Protein AF-A0A392W2I9-F1 (afdb_monomer_lite)

Foldseek 3Di:
DPPDQDADADDDDPVSVVVNVVVLVVVCVVVVDDPVRSVVSVLVRYHHPRVVVVD

Structure (mmCIF, N/CA/C/O backbone):
data_AF-A0A392W2I9-F1
#
_entry.id   AF-A0A392W2I9-F1
#
loop_
_atom_site.group_PDB
_atom_site.id
_atom_site.type_symbol
_atom_site.label_atom_id
_atom_site.label_alt_id
_atom_site.label_comp_id
_atom_site.label_asym_id
_atom_site.label_entity_id
_atom_site.label_seq_id
_atom_site.pdbx_PDB_ins_code
_atom_site.Cartn_x
_atom_site.Cartn_y
_atom_site.Cartn_z
_atom_site.occupancy
_atom_site.B_iso_or_equiv
_atom_site.auth_seq_id
_atom_site.auth_comp_id
_atom_site.auth_asym_id
_atom_site.auth_atom_id
_atom_site.pdbx_PDB_model_num
ATOM 1 N N . MET A 1 1 ? -20.681 -9.286 -4.524 1.00 41.34 1 MET A N 1
ATOM 2 C CA . MET A 1 1 ? -19.665 -8.867 -5.513 1.00 41.34 1 MET A CA 1
ATOM 3 C C . MET A 1 1 ? -18.313 -9.362 -5.023 1.00 41.34 1 MET A C 1
ATOM 5 O O . MET A 1 1 ? -17.976 -9.094 -3.879 1.00 41.34 1 MET A O 1
ATOM 9 N N . LYS A 1 2 ? -17.583 -10.163 -5.809 1.00 41.62 2 LYS A N 1
ATOM 10 C CA . LYS A 1 2 ? -16.213 -10.568 -5.457 1.00 41.62 2 LYS A CA 1
ATOM 11 C C . LYS A 1 2 ? -15.272 -9.469 -5.946 1.00 41.62 2 LYS A C 1
ATOM 13 O O . LYS A 1 2 ? -14.811 -9.538 -7.081 1.00 41.62 2 LYS A O 1
ATOM 18 N N . HIS A 1 3 ? -15.026 -8.451 -5.125 1.00 53.56 3 HIS A N 1
ATOM 19 C CA . HIS A 1 3 ? -13.886 -7.571 -5.363 1.00 53.56 3 HIS A CA 1
ATOM 20 C C . HIS A 1 3 ? -12.637 -8.413 -5.106 1.00 53.56 3 HIS A C 1
ATOM 22 O O . HIS A 1 3 ? -12.351 -8.792 -3.972 1.00 53.56 3 HIS A O 1
ATOM 28 N N . LYS A 1 4 ? -11.958 -8.834 -6.179 1.00 55.50 4 LYS A N 1
ATOM 29 C CA . LYS A 1 4 ? -10.609 -9.384 -6.035 1.00 55.50 4 LYS A CA 1
ATOM 30 C C . LYS A 1 4 ? -9.752 -8.261 -5.441 1.00 55.50 4 LYS A C 1
ATOM 32 O O . LYS A 1 4 ? -9.838 -7.154 -5.965 1.00 55.50 4 LYS A O 1
ATOM 37 N N . PRO A 1 5 ? -8.963 -8.517 -4.387 1.00 64.69 5 PRO A N 1
ATOM 38 C CA . PRO A 1 5 ? -8.066 -7.500 -3.861 1.00 64.69 5 PRO A CA 1
ATOM 39 C C . PRO A 1 5 ? -7.119 -7.042 -4.970 1.00 64.69 5 PRO A C 1
ATOM 41 O O . PRO A 1 5 ? -6.528 -7.891 -5.650 1.00 64.69 5 PRO A O 1
ATOM 44 N N . THR A 1 6 ? -6.988 -5.731 -5.170 1.00 81.44 6 THR A N 1
ATOM 45 C CA . THR A 1 6 ? -6.012 -5.189 -6.114 1.00 81.44 6 THR A CA 1
ATOM 46 C C . THR A 1 6 ? -4.621 -5.444 -5.543 1.00 81.44 6 THR A C 1
ATOM 48 O O . THR A 1 6 ? -4.216 -4.835 -4.556 1.00 81.44 6 THR A O 1
ATOM 51 N N . LEU A 1 7 ? -3.906 -6.413 -6.114 1.00 91.31 7 LEU A N 1
ATOM 52 C CA . LEU A 1 7 ? -2.543 -6.728 -5.698 1.00 91.31 7 LEU A CA 1
ATOM 53 C C . LEU A 1 7 ? -1.578 -5.688 -6.261 1.00 91.31 7 LEU A C 1
ATOM 55 O O . LEU A 1 7 ? -1.712 -5.286 -7.417 1.00 91.31 7 LEU A O 1
ATOM 59 N N . PHE A 1 8 ? -0.574 -5.320 -5.471 1.00 93.88 8 PHE A N 1
ATOM 60 C CA . PHE A 1 8 ? 0.502 -4.439 -5.913 1.00 93.88 8 PHE A CA 1
ATOM 61 C C . PHE A 1 8 ? 1.848 -5.131 -5.750 1.00 93.88 8 PHE A C 1
ATOM 63 O O . PHE A 1 8 ? 2.237 -5.485 -4.640 1.00 93.88 8 PHE A O 1
ATOM 70 N N . THR A 1 9 ? 2.540 -5.359 -6.863 1.00 94.56 9 THR A N 1
ATOM 71 C CA . THR A 1 9 ? 3.838 -6.048 -6.894 1.00 94.56 9 THR A CA 1
ATOM 72 C C . THR A 1 9 ? 5.028 -5.093 -6.787 1.00 94.56 9 THR A C 1
ATOM 74 O O . THR A 1 9 ? 6.115 -5.538 -6.436 1.00 94.56 9 THR A O 1
ATOM 77 N N . GLY A 1 10 ? 4.836 -3.793 -7.045 1.00 91.50 10 GLY A N 1
ATOM 78 C CA . GLY A 1 10 ? 5.911 -2.794 -7.091 1.00 91.50 10 GLY A CA 1
ATOM 79 C C . GLY A 1 10 ? 6.307 -2.388 -8.516 1.00 91.50 10 GLY A C 1
ATOM 80 O O . GLY A 1 10 ? 5.465 -2.361 -9.419 1.00 91.50 10 GLY A O 1
ATOM 81 N N . GLY A 1 11 ? 7.586 -2.057 -8.708 1.00 91.62 11 GLY A N 1
ATOM 82 C CA . GLY A 1 11 ? 8.174 -1.646 -9.982 1.00 91.62 11 GLY A CA 1
ATOM 83 C C . GLY A 1 11 ? 8.037 -0.161 -10.344 1.00 91.62 11 GLY A C 1
ATOM 84 O O . GLY A 1 11 ? 7.309 0.621 -9.729 1.00 91.62 11 GLY A O 1
ATOM 85 N N . TYR A 1 12 ? 8.733 0.236 -11.414 1.00 89.38 12 TYR A N 1
ATOM 86 C CA . TYR A 1 12 ? 8.721 1.607 -11.938 1.00 89.38 12 TYR A CA 1
ATOM 87 C C . TYR A 1 12 ? 7.470 1.881 -12.792 1.00 89.38 12 TYR A C 1
ATOM 89 O O . TYR A 1 12 ? 7.533 2.044 -14.011 1.00 89.38 12 TYR A O 1
ATOM 97 N N . ASN A 1 13 ? 6.303 1.916 -12.146 1.00 90.62 13 ASN A N 1
ATOM 98 C CA . ASN A 1 13 ? 5.031 2.278 -12.774 1.00 90.62 13 ASN A CA 1
ATOM 99 C C . ASN A 1 13 ? 4.266 3.313 -11.926 1.00 90.62 13 ASN A C 1
ATOM 101 O O . ASN A 1 13 ? 3.325 2.954 -11.214 1.00 90.62 13 ASN A O 1
ATOM 105 N N . PRO A 1 14 ? 4.621 4.609 -12.021 1.00 92.38 14 PRO A N 1
ATOM 106 C CA . PRO A 1 14 ? 4.005 5.654 -11.202 1.00 92.38 14 PRO A CA 1
ATOM 107 C C . PRO A 1 14 ? 2.487 5.759 -11.387 1.00 92.38 14 PRO A C 1
ATOM 109 O O . PRO A 1 14 ? 1.754 5.913 -10.417 1.00 92.38 14 PRO A O 1
ATOM 112 N N . LYS A 1 15 ? 1.990 5.617 -12.625 1.00 93.31 15 LYS A N 1
ATOM 113 C CA . LYS A 1 15 ? 0.544 5.666 -12.910 1.00 93.31 15 LYS A CA 1
ATOM 114 C C . LYS A 1 15 ? -0.199 4.478 -12.301 1.00 93.31 15 LYS A C 1
ATOM 116 O O . LYS A 1 15 ? -1.295 4.647 -11.778 1.00 93.31 15 LYS A O 1
ATOM 121 N N . GLY A 1 16 ? 0.394 3.286 -12.372 1.00 91.88 16 GLY A N 1
ATOM 122 C CA . GLY A 1 16 ? -0.157 2.088 -11.742 1.00 91.88 16 GLY A CA 1
ATOM 123 C C . GLY A 1 16 ? -0.194 2.197 -10.221 1.00 91.88 16 GLY A C 1
ATOM 124 O O . GLY A 1 16 ? -1.195 1.822 -9.622 1.00 91.88 16 GLY A O 1
ATOM 125 N N . ALA A 1 17 ? 0.850 2.766 -9.614 1.00 93.31 17 ALA A N 1
ATOM 126 C CA . ALA A 1 17 ? 0.903 3.005 -8.175 1.00 93.31 17 ALA A CA 1
ATOM 127 C C . ALA A 1 17 ? -0.179 3.996 -7.715 1.00 93.31 17 ALA A C 1
ATOM 129 O O . ALA A 1 17 ? -0.901 3.696 -6.770 1.00 93.31 17 ALA A O 1
ATOM 130 N N . VAL A 1 18 ? -0.351 5.125 -8.418 1.00 94.62 18 VAL A N 1
ATOM 131 C CA . VAL A 1 18 ? -1.413 6.106 -8.111 1.00 94.62 18 VAL A CA 1
ATOM 132 C C . VAL A 1 18 ? -2.792 5.457 -8.187 1.00 94.62 18 VAL A C 1
ATOM 134 O O . VAL A 1 18 ? -3.551 5.522 -7.226 1.00 94.62 18 VAL A O 1
ATOM 137 N N . LYS A 1 19 ? -3.080 4.745 -9.282 1.00 93.31 19 LYS A N 1
ATOM 138 C CA . LYS A 1 19 ? -4.359 4.047 -9.446 1.00 93.31 19 LYS A CA 1
ATOM 139 C C . LYS A 1 19 ? -4.604 3.014 -8.339 1.00 93.31 19 LYS A C 1
ATOM 141 O O . LYS A 1 19 ? -5.729 2.861 -7.877 1.00 93.31 19 LYS A O 1
ATOM 146 N N . TRP A 1 20 ? -3.565 2.292 -7.924 1.00 93.88 20 TRP A N 1
ATOM 147 C CA . TRP A 1 20 ? -3.680 1.314 -6.846 1.00 93.88 20 TRP A CA 1
ATOM 148 C C . TRP A 1 20 ? -4.025 1.974 -5.504 1.00 93.88 20 TRP A C 1
ATOM 150 O O . TRP A 1 20 ? -4.88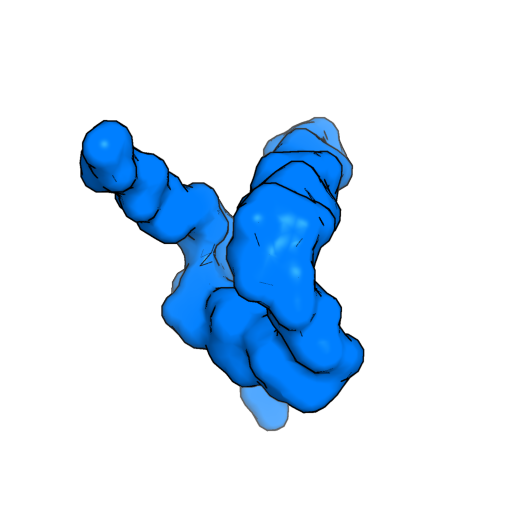3 1.463 -4.788 1.00 93.88 20 TRP A O 1
ATOM 160 N N . VAL A 1 21 ? -3.415 3.122 -5.185 1.00 93.56 21 VAL A N 1
ATOM 161 C CA . VAL A 1 21 ? -3.744 3.889 -3.971 1.00 93.56 21 VAL A CA 1
ATOM 162 C C . VAL A 1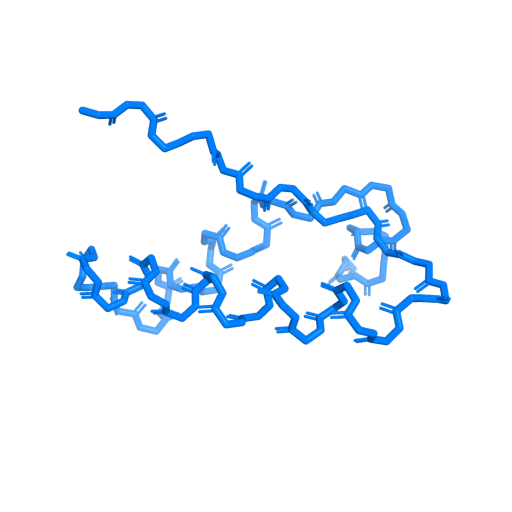 21 ? -5.199 4.363 -4.000 1.00 93.56 21 VAL A C 1
ATOM 164 O O . VAL A 1 21 ? -5.918 4.126 -3.034 1.00 93.56 21 VAL A O 1
ATOM 167 N N . GLU A 1 22 ? -5.659 4.938 -5.115 1.00 94.19 22 GLU A N 1
ATOM 168 C CA . GLU A 1 22 ? -7.051 5.395 -5.273 1.00 94.19 22 GLU A CA 1
ATOM 169 C C . GLU A 1 22 ? -8.061 4.248 -5.066 1.00 94.19 22 GLU A C 1
ATOM 171 O O . GLU A 1 22 ? -9.064 4.401 -4.369 1.00 94.19 22 GLU A O 1
ATOM 176 N N . GLU A 1 23 ? -7.790 3.063 -5.626 1.00 92.62 23 GLU A N 1
ATOM 177 C CA . GLU A 1 23 ? -8.644 1.886 -5.424 1.00 92.62 23 GLU A CA 1
ATOM 178 C C . GLU A 1 23 ? -8.658 1.419 -3.957 1.00 92.62 23 GLU A C 1
ATOM 180 O O . GLU A 1 23 ? -9.710 1.030 -3.443 1.00 92.62 23 GLU A O 1
ATOM 185 N N . MET A 1 24 ? -7.515 1.478 -3.266 1.00 92.06 24 MET A N 1
ATOM 186 C CA . MET A 1 24 ? -7.418 1.126 -1.846 1.00 92.06 24 MET A CA 1
ATOM 187 C C . MET A 1 24 ? -8.180 2.108 -0.950 1.00 92.06 24 MET A C 1
ATOM 189 O O . MET A 1 24 ? -8.855 1.671 -0.016 1.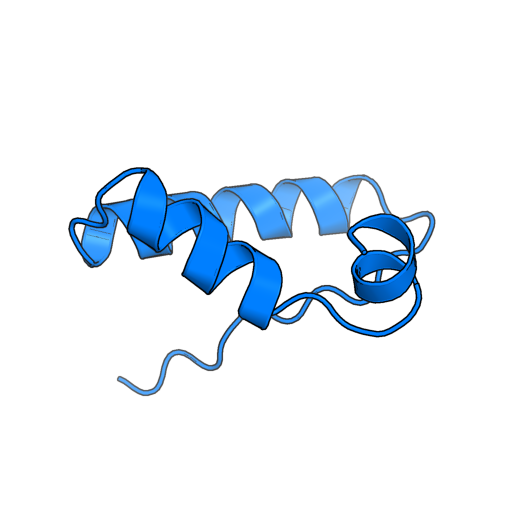00 92.06 24 MET A O 1
ATOM 193 N N . GLU A 1 25 ? -8.127 3.409 -1.242 1.00 92.81 25 GLU A N 1
ATOM 194 C CA . GLU A 1 25 ? -8.876 4.437 -0.508 1.00 92.81 25 GLU A CA 1
ATOM 195 C C . GLU A 1 25 ? -10.389 4.205 -0.599 1.00 92.81 25 GLU A C 1
ATOM 197 O O . GLU A 1 25 ? -11.067 4.190 0.432 1.00 92.81 25 GLU A O 1
ATOM 202 N N . ILE A 1 26 ? -10.900 3.900 -1.797 1.00 92.94 26 ILE A N 1
ATOM 203 C CA . ILE A 1 26 ? -12.315 3.553 -2.009 1.00 92.94 26 ILE A CA 1
ATOM 204 C C . ILE A 1 26 ? -12.697 2.306 -1.202 1.00 92.94 26 ILE A C 1
ATOM 206 O O . ILE A 1 26 ? -13.751 2.268 -0.565 1.00 92.94 26 ILE A O 1
ATOM 210 N N . ILE A 1 27 ? -11.851 1.272 -1.206 1.00 89.38 27 ILE A N 1
ATOM 211 C CA . ILE A 1 27 ? -12.102 0.036 -0.454 1.00 89.38 27 ILE A CA 1
ATOM 212 C C . ILE A 1 27 ? -12.181 0.320 1.051 1.00 89.38 27 ILE A C 1
ATOM 214 O O . ILE A 1 27 ? -13.085 -0.180 1.722 1.00 89.38 27 ILE A O 1
ATOM 218 N N . PHE A 1 28 ? -11.271 1.133 1.587 1.00 90.88 28 PHE A N 1
ATOM 219 C CA . PHE A 1 28 ? -11.279 1.492 3.004 1.00 90.88 28 PHE A CA 1
ATOM 220 C C . PHE A 1 28 ? -12.498 2.316 3.404 1.00 90.88 28 PHE A C 1
ATOM 222 O O . PHE A 1 28 ? -13.055 2.078 4.477 1.00 90.88 28 PHE A O 1
ATOM 229 N N . GLU A 1 29 ? -12.919 3.248 2.551 1.00 92.44 29 GLU A N 1
ATOM 230 C CA . GLU A 1 29 ? -14.117 4.055 2.769 1.00 92.44 29 GLU A CA 1
ATOM 231 C C . GLU A 1 29 ? -15.378 3.182 2.767 1.00 92.44 29 GLU A C 1
ATOM 233 O O . GLU A 1 29 ? -16.142 3.197 3.732 1.00 92.44 29 GLU A O 1
ATOM 238 N N . VAL A 1 30 ? -15.553 2.344 1.739 1.00 90.06 30 VAL A N 1
ATOM 239 C CA . VAL A 1 30 ? -16.718 1.451 1.607 1.00 90.06 30 VAL A CA 1
ATOM 240 C C . VAL A 1 30 ? -16.800 0.448 2.759 1.00 90.06 30 VAL A C 1
ATOM 242 O O . VAL A 1 30 ? -17.897 0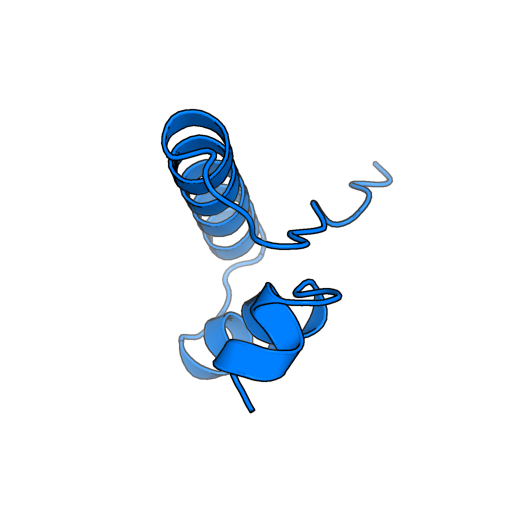.112 3.205 1.00 90.06 30 VAL A O 1
ATOM 245 N N . MET A 1 31 ? -15.660 -0.040 3.252 1.00 88.44 31 MET A N 1
ATOM 246 C CA . MET A 1 31 ? -15.622 -0.976 4.380 1.00 88.44 31 MET A CA 1
ATOM 247 C C . MET A 1 31 ? -15.687 -0.293 5.752 1.00 88.44 31 MET A C 1
ATOM 249 O O . MET A 1 31 ? -15.803 -0.995 6.756 1.00 88.44 31 MET A O 1
ATOM 253 N N . GLY A 1 32 ? -15.605 1.040 5.825 1.00 91.69 32 GLY A N 1
ATOM 254 C CA . GLY A 1 32 ? -15.559 1.769 7.094 1.00 91.69 32 GLY A CA 1
ATOM 255 C C . GLY A 1 32 ? -14.344 1.393 7.951 1.00 91.69 32 GLY A C 1
ATOM 256 O O . GLY A 1 32 ? -14.461 1.254 9.169 1.00 91.69 32 GLY A O 1
ATOM 257 N N . CYS A 1 33 ? -13.185 1.160 7.327 1.00 91.44 33 CYS A N 1
ATOM 258 C CA . CYS A 1 33 ? -11.988 0.717 8.038 1.00 91.44 33 CYS A CA 1
ATOM 259 C C . CYS A 1 33 ? -11.466 1.786 9.006 1.00 91.44 33 CYS A C 1
ATOM 261 O O . CYS A 1 33 ? -11.264 2.939 8.627 1.00 91.44 33 CYS A O 1
ATOM 263 N N . THR A 1 34 ? -11.143 1.367 10.232 1.00 93.06 34 THR A N 1
ATOM 264 C CA . THR A 1 34 ? -10.300 2.156 11.142 1.00 93.06 34 THR A CA 1
ATOM 265 C C . THR A 1 34 ? -8.875 2.236 10.597 1.00 93.06 34 THR A C 1
ATOM 267 O O . THR A 1 34 ? -8.460 1.364 9.833 1.00 93.06 34 THR A O 1
ATOM 270 N N . GLU A 1 35 ? -8.098 3.241 11.006 1.00 89.50 35 GLU A N 1
ATOM 271 C CA . GLU A 1 35 ? -6.703 3.408 10.558 1.00 89.50 35 GLU A CA 1
ATOM 272 C C . GLU A 1 35 ? -5.852 2.139 10.759 1.00 89.50 35 GLU A C 1
ATOM 274 O O . GLU A 1 35 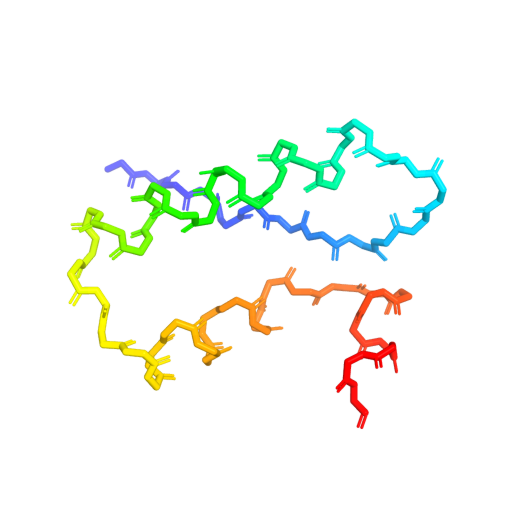? -5.109 1.730 9.868 1.00 89.50 35 GLU A O 1
ATOM 279 N N . GLU A 1 36 ? -6.027 1.440 11.882 1.00 90.06 36 GLU A N 1
ATOM 280 C CA . GLU A 1 36 ? -5.333 0.174 12.171 1.00 90.06 36 GLU A CA 1
ATOM 281 C C . GLU A 1 36 ? -5.700 -0.936 11.170 1.00 90.06 36 GLU A C 1
ATOM 283 O O . GLU A 1 36 ? -4.838 -1.688 10.694 1.00 90.06 36 GLU A O 1
ATOM 288 N N . HIS A 1 37 ? -6.982 -1.024 10.798 1.00 90.12 37 HIS A N 1
ATOM 289 C CA . HIS A 1 37 ? -7.444 -1.966 9.784 1.00 90.12 37 HIS A CA 1
ATOM 290 C C . HIS A 1 37 ? -6.948 -1.587 8.386 1.00 90.12 37 HIS A C 1
ATOM 292 O O . HIS A 1 37 ? -6.627 -2.490 7.613 1.00 90.12 37 HIS A O 1
ATOM 298 N N . LYS A 1 38 ? -6.821 -0.290 8.067 1.00 92.25 38 LYS A N 1
ATOM 299 C CA . LYS A 1 38 ? -6.272 0.174 6.781 1.00 92.25 38 LYS A CA 1
ATOM 300 C C . LYS A 1 38 ? -4.841 -0.312 6.581 1.00 92.25 38 LYS A C 1
ATOM 302 O O . LYS A 1 38 ? -4.537 -0.889 5.539 1.00 92.25 38 LYS A O 1
ATOM 307 N N . ILE A 1 39 ? -3.986 -0.162 7.595 1.00 92.00 39 ILE A N 1
ATOM 308 C CA . ILE A 1 39 ? -2.595 -0.641 7.536 1.00 92.00 39 ILE A CA 1
ATOM 309 C C . ILE A 1 39 ? -2.570 -2.162 7.350 1.00 92.00 39 ILE A C 1
ATOM 311 O O . ILE A 1 39 ? -1.905 -2.676 6.451 1.00 92.00 39 ILE A O 1
ATOM 315 N N . THR A 1 40 ? -3.340 -2.898 8.151 1.00 93.00 40 THR A N 1
ATOM 316 C CA . THR A 1 40 ? -3.376 -4.368 8.074 1.00 93.00 40 THR A CA 1
ATOM 317 C C . THR A 1 40 ? -3.844 -4.860 6.698 1.00 93.00 40 THR A C 1
ATOM 319 O O . THR A 1 40 ? -3.236 -5.747 6.101 1.00 93.00 40 THR A O 1
ATOM 322 N N . LEU A 1 41 ? -4.901 -4.260 6.149 1.00 89.75 41 LEU A N 1
ATOM 323 C CA . LEU A 1 41 ? -5.457 -4.639 4.851 1.00 89.75 41 LEU A CA 1
ATOM 324 C C . LEU A 1 41 ? -4.562 -4.205 3.685 1.00 89.75 41 LEU A C 1
ATOM 326 O O . LEU A 1 41 ? -4.306 -5.016 2.795 1.00 89.75 41 LEU A O 1
ATOM 330 N N . GLY A 1 42 ? -4.046 -2.974 3.699 1.00 92.06 42 GLY A N 1
ATOM 331 C CA . GLY A 1 42 ? -3.179 -2.450 2.639 1.00 92.06 42 GLY A CA 1
ATOM 332 C C . GLY A 1 42 ? -1.875 -3.226 2.502 1.00 92.06 42 GLY A C 1
ATOM 333 O O . GLY A 1 42 ? -1.431 -3.513 1.395 1.00 92.06 42 GLY A O 1
ATOM 334 N N . THR A 1 43 ? -1.310 -3.674 3.617 1.00 92.88 43 THR A N 1
ATOM 335 C CA . THR A 1 43 ? -0.079 -4.475 3.612 1.00 92.88 43 THR A CA 1
ATOM 336 C C . THR A 1 43 ? -0.330 -5.917 3.176 1.00 92.88 43 THR A C 1
ATOM 338 O O . THR A 1 43 ? 0.506 -6.517 2.499 1.00 92.88 43 THR A O 1
ATOM 341 N N . SER A 1 44 ? -1.523 -6.461 3.450 1.00 91.81 44 SER A N 1
ATOM 342 C CA . SER A 1 44 ? -1.908 -7.823 3.049 1.00 91.81 44 SER A CA 1
ATOM 343 C C . SER A 1 44 ? -1.999 -8.043 1.532 1.00 91.81 44 SER A C 1
ATOM 345 O O . SER A 1 44 ? -1.970 -9.190 1.071 1.00 91.81 44 SER A O 1
ATOM 347 N N . VAL A 1 45 ? -2.095 -6.973 0.737 1.00 93.88 45 VAL A N 1
ATOM 348 C CA . VAL A 1 45 ? -2.219 -7.021 -0.732 1.00 93.88 45 VAL A CA 1
ATOM 349 C C . VAL A 1 45 ? -0.925 -6.653 -1.469 1.00 93.88 45 VAL A C 1
ATOM 351 O O . VAL A 1 45 ? -0.864 -6.784 -2.694 1.00 93.88 45 VAL A O 1
ATOM 354 N N . LEU A 1 46 ? 0.134 -6.282 -0.740 1.00 95.06 46 LEU A N 1
ATOM 355 C CA . LEU A 1 46 ? 1.470 -6.099 -1.306 1.00 95.06 46 LEU A CA 1
ATOM 356 C C . LEU A 1 46 ? 2.081 -7.451 -1.683 1.00 95.06 46 LEU A C 1
ATOM 358 O O . LEU A 1 46 ? 1.941 -8.456 -0.979 1.00 95.06 46 LEU A O 1
ATOM 362 N N . ARG A 1 47 ? 2.770 -7.502 -2.815 1.00 94.44 47 ARG A N 1
ATOM 363 C CA . ARG A 1 47 ? 3.430 -8.694 -3.355 1.00 94.44 47 ARG A CA 1
ATOM 364 C C . ARG A 1 47 ? 4.845 -8.338 -3.790 1.00 94.44 47 ARG A C 1
ATOM 366 O O . ARG A 1 47 ? 5.154 -7.166 -3.959 1.00 94.44 47 ARG A O 1
ATOM 373 N N . GLU A 1 48 ? 5.680 -9.363 -3.951 1.00 94.62 48 GLU A N 1
ATOM 374 C CA . GLU A 1 48 ? 7.021 -9.247 -4.546 1.00 94.62 48 GLU A CA 1
ATOM 375 C C . GLU A 1 48 ? 7.832 -8.072 -3.964 1.00 94.62 48 GLU A C 1
ATOM 377 O O . GLU A 1 48 ? 7.943 -7.967 -2.740 1.00 94.62 48 GLU A O 1
ATOM 382 N N . GLU A 1 49 ? 8.370 -7.201 -4.819 1.00 94.25 49 GLU A N 1
ATOM 383 C CA . GLU A 1 49 ? 9.206 -6.055 -4.457 1.00 94.25 49 GLU A CA 1
ATOM 384 C C . GLU A 1 49 ? 8.508 -5.131 -3.451 1.00 94.25 49 GLU A C 1
ATOM 386 O O . GLU A 1 49 ? 9.111 -4.738 -2.454 1.00 94.25 49 GLU A O 1
ATOM 391 N N . ALA A 1 50 ? 7.219 -4.843 -3.645 1.00 94.88 50 ALA A N 1
ATOM 392 C CA . ALA A 1 50 ? 6.473 -3.972 -2.738 1.00 94.88 50 ALA A CA 1
ATOM 393 C C . ALA A 1 50 ? 6.343 -4.563 -1.324 1.00 94.88 50 ALA A C 1
ATOM 395 O O . ALA A 1 50 ? 6.452 -3.845 -0.333 1.00 94.88 50 ALA A O 1
ATOM 396 N N . ASN A 1 51 ? 6.152 -5.882 -1.214 1.00 95.12 51 ASN A N 1
ATOM 397 C CA . ASN A 1 51 ? 6.121 -6.561 0.085 1.00 95.12 51 ASN A CA 1
ATOM 398 C C . ASN A 1 51 ? 7.513 -6.630 0.730 1.00 95.12 51 ASN A C 1
ATOM 400 O O . ASN A 1 51 ? 7.620 -6.606 1.951 1.00 95.12 51 ASN A O 1
ATOM 404 N N . GLN A 1 52 ? 8.577 -6.740 -0.072 1.00 94.44 52 GLN A N 1
ATOM 405 C CA . GLN A 1 52 ? 9.951 -6.699 0.435 1.00 94.44 52 GLN A CA 1
ATOM 406 C C . GLN A 1 52 ? 10.336 -5.310 0.943 1.00 94.44 52 GLN A C 1
ATOM 408 O O . GLN A 1 52 ? 11.030 -5.227 1.943 1.00 94.44 52 GLN A O 1
ATOM 413 N N . TRP A 1 53 ? 9.881 -4.245 0.279 1.00 93.31 53 TRP A N 1
ATOM 414 C CA . TRP A 1 53 ? 10.117 -2.866 0.711 1.00 93.31 53 TRP A CA 1
ATOM 415 C C . TRP A 1 53 ? 9.376 -2.510 2.006 1.00 93.31 53 TRP A C 1
ATOM 417 O O . TRP A 1 53 ? 9.890 -1.745 2.814 1.00 93.31 53 TRP A O 1
ATOM 427 N N . TRP A 1 54 ? 8.166 -3.048 2.191 1.00 93.25 54 TRP A N 1
ATOM 428 C CA . TRP 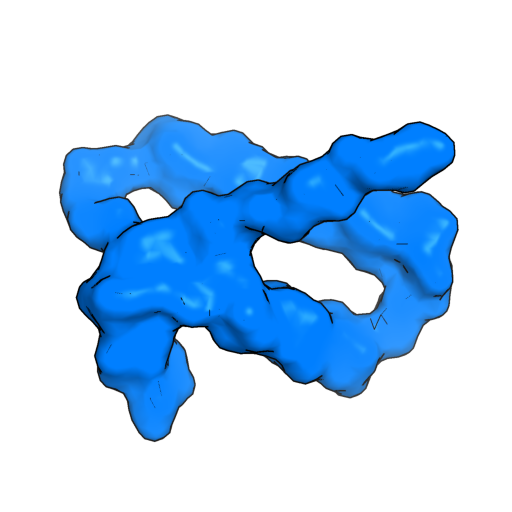A 1 54 ? 7.333 -2.755 3.360 1.00 93.25 54 TRP A CA 1
ATOM 429 C C . TRP A 1 54 ? 7.787 -3.456 4.652 1.00 93.25 54 TRP A C 1
ATOM 431 O O . TRP A 1 54 ? 7.538 -2.946 5.745 1.00 93.25 54 TRP A O 1
ATOM 441 N N . LYS A 1 55 ? 8.379 -4.647 4.534 1.00 89.56 55 LYS A N 1
ATOM 442 C CA . LYS A 1 55 ? 8.882 -5.432 5.671 1.00 89.56 55 LYS A CA 1
ATOM 443 C C . LYS A 1 55 ? 10.173 -4.857 6.235 1.00 89.56 55 LYS A C 1
ATOM 445 O O . LYS A 1 55 ? 10.301 -4.913 7.477 1.00 89.56 55 LYS A O 1
#

Sequence (55 aa):
MKHKPTLFTGGYNPKGAVKWVEEMEIIFEVMGCTEEHKITLGTSVLREEANQWWK

Organism: NCBI:txid97028

Radius of gyration: 11.3 Å; chains: 1; bounding box: 30×17×25 Å

Secondary structure (DSSP, 8-state):
-------B--SS-HHHHHHHHHHHHHHHHHHT--HHHHHHHHHHTB-HHHHHHH-

pLDDT: mean 88.46, std 12.24, range [41.34, 95.12]